Protein AF-A0A0K0XV40-F1 (afdb_monomer_lite)

Organism: NCBI:txid1579979

pLDDT: mean 91.16, std 14.05, range [52.53, 98.69]

Foldseek 3Di:
DALAPVQRHDLCNLLVVLLVPDDPVRVCVVRVGCVPPNPSPVVSNVSSVVSNVVSVPDPPDPPPDDD

InterPro domains:
  IPR007419 BFD-like [2Fe-2S]-binding domain [PF04324] (2-49)
  IPR041854 BFD-like [2Fe-2S]-binding domain superfamily [G3DSA:1.10.10.1100] (1-54)

Radius of gyration: 15.04 Å; chains: 1; bounding box: 44×20×38 Å

Secondary structure (DSSP, 8-state):
-EEETTTTEEHHHHHHHHHTT--HHHHHHHH-TTSSS-TTHHHHHHHHHHHHHHHTT----------

Sequence (67 aa):
MYVCVCNAIKVDTLSTLASEGLSFEEIRALTNCSNCCGSCEEFAQSVVERAHQQAGSSPRLPVHVLR

Structure (mmCIF, N/CA/C/O backbone):
data_AF-A0A0K0XV40-F1
#
_entry.id   AF-A0A0K0XV40-F1
#
loop_
_atom_site.group_PDB
_atom_site.id
_atom_site.type_symbol
_atom_site.label_atom_id
_atom_site.label_alt_id
_atom_site.label_comp_id
_atom_site.label_asym_id
_atom_site.label_entity_id
_atom_site.label_seq_id
_atom_site.pdbx_PDB_ins_code
_atom_site.Cartn_x
_atom_site.Cartn_y
_atom_site.Cartn_z
_atom_site.occupancy
_atom_site.B_iso_or_equiv
_atom_site.auth_seq_id
_atom_site.auth_comp_id
_atom_site.auth_asym_id
_atom_site.auth_atom_id
_atom_site.pdbx_PDB_model_num
ATOM 1 N N . MET A 1 1 ? -7.889 -3.614 -8.211 1.00 90.62 1 MET A N 1
ATOM 2 C CA . MET A 1 1 ? -7.014 -2.842 -9.135 1.00 90.62 1 MET A CA 1
ATOM 3 C C . MET A 1 1 ? -5.622 -2.699 -8.518 1.00 90.62 1 MET A C 1
ATOM 5 O O . MET A 1 1 ? -5.535 -2.779 -7.297 1.00 90.62 1 MET A O 1
ATOM 9 N N 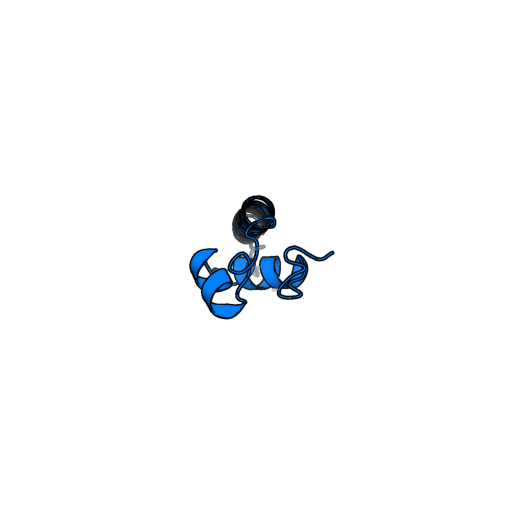. TYR A 1 2 ? -4.558 -2.522 -9.312 1.00 97.62 2 TYR A N 1
ATOM 10 C CA . TYR A 1 2 ? -3.223 -2.185 -8.789 1.00 97.62 2 TYR A CA 1
ATOM 11 C C . TYR A 1 2 ? -3.113 -0.688 -8.476 1.00 97.62 2 TYR A C 1
ATOM 13 O O . TYR A 1 2 ? -3.529 0.138 -9.280 1.00 97.62 2 TYR A O 1
ATOM 21 N N . VAL A 1 3 ? -2.540 -0.368 -7.318 1.00 98.25 3 VAL A N 1
ATOM 22 C CA . VAL A 1 3 ? -2.075 0.975 -6.946 1.00 98.25 3 VAL A CA 1
ATOM 23 C C . VAL A 1 3 ? -0.639 1.152 -7.430 1.00 98.25 3 VAL A C 1
ATOM 25 O O . VAL A 1 3 ? -0.348 2.084 -8.167 1.00 98.25 3 VAL A O 1
ATOM 28 N N . CYS A 1 4 ? 0.254 0.225 -7.067 1.00 98.62 4 CYS A N 1
ATOM 29 C CA . CYS A 1 4 ? 1.663 0.251 -7.452 1.00 98.62 4 CYS A CA 1
ATOM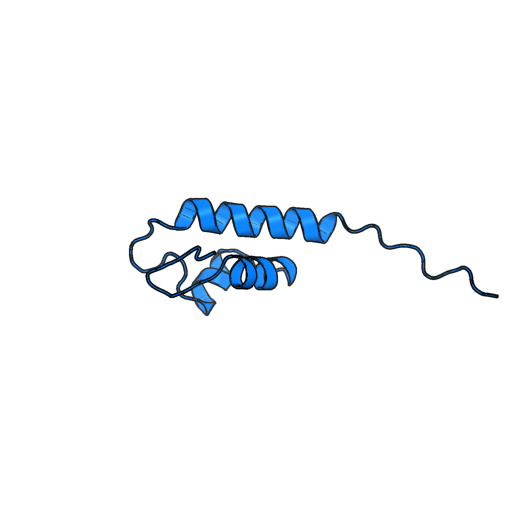 30 C C . CYS A 1 4 ? 1.973 -0.949 -8.343 1.00 98.62 4 CYS A C 1
ATOM 32 O O . CYS A 1 4 ? 1.981 -2.085 -7.871 1.00 98.62 4 CYS A O 1
ATOM 34 N N . VAL A 1 5 ? 2.249 -0.704 -9.624 1.00 98.19 5 VAL A N 1
ATOM 35 C CA . VAL A 1 5 ? 2.615 -1.775 -10.565 1.00 98.19 5 VAL A CA 1
ATOM 36 C C . VAL A 1 5 ? 4.024 -2.298 -10.277 1.00 98.19 5 VAL A C 1
ATOM 38 O O . VAL A 1 5 ? 4.216 -3.508 -10.264 1.00 98.19 5 VAL A O 1
ATOM 41 N N . CYS A 1 6 ? 4.980 -1.416 -9.957 1.00 98.56 6 CYS A N 1
ATOM 42 C CA . CYS A 1 6 ? 6.373 -1.787 -9.674 1.00 98.56 6 CYS A CA 1
ATOM 43 C C . CYS A 1 6 ? 6.508 -2.833 -8.561 1.00 98.56 6 CYS A C 1
ATOM 45 O O . CYS A 1 6 ? 7.323 -3.739 -8.675 1.00 98.56 6 CYS A O 1
ATOM 47 N N . ASN A 1 7 ? 5.696 -2.708 -7.507 1.00 98.31 7 ASN A N 1
ATOM 48 C CA . ASN A 1 7 ? 5.732 -3.590 -6.337 1.00 98.31 7 ASN A CA 1
ATOM 49 C C . ASN A 1 7 ? 4.489 -4.487 -6.231 1.00 98.31 7 ASN A C 1
ATOM 51 O O . ASN A 1 7 ? 4.249 -5.087 -5.191 1.00 98.31 7 ASN A O 1
ATOM 55 N N . ALA A 1 8 ? 3.678 -4.564 -7.292 1.00 98.12 8 ALA A N 1
ATOM 56 C CA . ALA A 1 8 ? 2.463 -5.377 -7.354 1.00 98.12 8 ALA A CA 1
ATOM 57 C C . ALA A 1 8 ? 1.486 -5.170 -6.170 1.00 98.12 8 ALA A C 1
ATOM 59 O O . ALA A 1 8 ? 0.877 -6.120 -5.673 1.00 98.12 8 ALA A O 1
ATOM 60 N N . ILE A 1 9 ? 1.275 -3.919 -5.753 1.00 98.56 9 ILE A N 1
ATOM 61 C CA . ILE A 1 9 ? 0.377 -3.578 -4.639 1.00 98.56 9 ILE A CA 1
ATOM 62 C C . ILE A 1 9 ? -1.027 -3.287 -5.155 1.00 98.56 9 ILE A C 1
ATOM 64 O O . ILE A 1 9 ? -1.215 -2.419 -6.011 1.00 98.56 9 ILE A O 1
ATOM 68 N N . LYS A 1 10 ? -2.024 -4.001 -4.628 1.00 98.62 10 LYS A N 1
ATOM 69 C CA . LYS A 1 10 ? -3.445 -3.801 -4.946 1.00 98.62 10 LYS A CA 1
ATOM 70 C C . LYS A 1 10 ? -4.082 -2.768 -4.015 1.00 98.62 10 LYS A C 1
ATOM 72 O O . LYS A 1 10 ? -3.633 -2.599 -2.886 1.00 98.62 10 LYS A O 1
ATOM 77 N N . VAL A 1 11 ? -5.160 -2.132 -4.483 1.00 98.44 11 VAL A N 1
ATOM 78 C CA . VAL A 1 11 ? -5.984 -1.206 -3.678 1.00 98.44 11 VAL A CA 1
ATOM 79 C C . VAL A 1 11 ? -6.389 -1.867 -2.362 1.00 98.44 11 VAL A C 1
ATOM 81 O O . VAL A 1 11 ? -6.124 -1.309 -1.308 1.00 98.44 11 VAL A O 1
ATOM 84 N N . ASP A 1 12 ? -6.913 -3.094 -2.421 1.00 98.06 12 ASP A N 1
ATOM 85 C CA . ASP A 1 12 ? -7.415 -3.810 -1.243 1.00 98.06 12 ASP A CA 1
ATOM 86 C C . ASP A 1 12 ? -6.324 -4.052 -0.190 1.00 98.06 12 ASP A C 1
ATOM 88 O O . ASP A 1 12 ? -6.586 -3.934 1.002 1.00 98.06 12 ASP A O 1
ATOM 92 N N . THR A 1 13 ? -5.085 -4.334 -0.615 1.00 98.44 13 THR A N 1
ATOM 93 C CA . THR A 1 13 ? -3.937 -4.480 0.293 1.00 98.44 13 THR A CA 1
ATOM 94 C C . THR A 1 13 ? -3.657 -3.172 1.028 1.00 98.44 13 THR A C 1
ATOM 96 O O . THR A 1 13 ? -3.510 -3.173 2.247 1.00 98.44 13 THR A O 1
ATOM 99 N N . LEU A 1 14 ? -3.620 -2.055 0.296 1.00 97.81 14 LEU A N 1
ATOM 100 C CA . LEU A 1 14 ? -3.347 -0.736 0.863 1.00 97.81 14 LEU A CA 1
ATOM 101 C C . LEU A 1 14 ? -4.472 -0.288 1.809 1.00 97.81 14 LEU A C 1
ATOM 103 O O . LEU A 1 14 ? -4.205 0.183 2.910 1.00 97.81 14 LEU A O 1
ATOM 107 N N . SER A 1 15 ? -5.728 -0.480 1.393 1.00 98.06 15 SER A N 1
ATOM 108 C CA . SER A 1 15 ? -6.908 -0.156 2.194 1.00 98.06 15 SER A CA 1
ATOM 109 C C . SER A 1 15 ? -6.994 -1.000 3.461 1.00 98.06 15 SER A C 1
ATOM 111 O O . SER A 1 15 ? -7.319 -0.453 4.504 1.00 98.06 15 SER A O 1
ATOM 113 N N . THR A 1 16 ? -6.668 -2.296 3.398 1.00 98.12 16 THR A N 1
ATOM 114 C CA . THR A 1 16 ? -6.690 -3.183 4.576 1.00 98.12 16 THR A CA 1
ATOM 115 C C . THR A 1 16 ? -5.697 -2.707 5.632 1.00 98.12 16 THR A C 1
ATOM 117 O O . THR A 1 16 ? -6.098 -2.444 6.760 1.00 98.12 16 THR A O 1
ATOM 120 N N . LEU A 1 17 ? -4.432 -2.497 5.249 1.00 98.38 17 LEU A N 1
ATOM 121 C CA . LEU A 1 17 ? -3.397 -2.009 6.170 1.00 98.38 17 LEU A CA 1
ATOM 122 C C . LEU A 1 17 ? -3.752 -0.631 6.751 1.00 98.38 17 LEU A C 1
ATOM 124 O O . LEU A 1 17 ? -3.571 -0.382 7.939 1.00 98.38 17 LEU A O 1
ATOM 128 N N . ALA A 1 18 ? -4.307 0.265 5.932 1.00 98.31 18 ALA A N 1
ATOM 129 C CA . ALA A 1 18 ? -4.757 1.569 6.404 1.00 98.31 18 ALA A CA 1
ATOM 130 C C . ALA A 1 18 ? -5.934 1.454 7.388 1.00 98.31 18 ALA A C 1
ATOM 132 O O . ALA A 1 18 ? -5.932 2.113 8.423 1.00 98.31 18 ALA A O 1
ATOM 133 N N . SER A 1 19 ? -6.923 0.596 7.120 1.00 96.81 19 SER A N 1
ATOM 134 C CA . SER A 1 19 ? -8.043 0.343 8.038 1.00 96.81 19 SER A CA 1
ATOM 135 C C . SER A 1 19 ? -7.616 -0.317 9.355 1.00 96.81 19 SER A C 1
ATOM 137 O O . SER A 1 19 ? -8.310 -0.152 10.356 1.00 96.81 19 SER A O 1
ATOM 139 N N . GLU A 1 20 ? -6.472 -1.004 9.384 1.00 96.69 20 GLU A N 1
ATOM 140 C CA . GLU A 1 20 ? -5.819 -1.489 10.611 1.00 96.69 20 GLU A CA 1
ATOM 141 C C . GLU A 1 20 ? -5.125 -0.370 11.411 1.00 96.69 20 GLU A C 1
ATOM 143 O O . GLU A 1 20 ? -4.663 -0.598 12.528 1.00 96.69 20 GLU A O 1
ATOM 148 N N . GLY A 1 21 ? -5.097 0.855 10.879 1.00 96.50 21 GLY A N 1
ATOM 149 C CA . GLY A 1 21 ? -4.579 2.048 11.546 1.00 96.50 21 GLY A CA 1
ATOM 150 C C . GLY A 1 21 ? -3.165 2.444 11.130 1.00 96.50 21 GLY A C 1
ATOM 151 O O . GLY A 1 21 ? -2.647 3.420 11.668 1.00 96.50 21 GLY A O 1
ATOM 152 N N . LEU A 1 22 ? -2.547 1.743 10.174 1.00 98.50 22 LEU A N 1
ATOM 153 C CA . LEU A 1 22 ? -1.204 2.089 9.712 1.00 98.50 22 LEU A CA 1
ATOM 154 C C . LEU A 1 22 ? -1.221 3.393 8.908 1.00 98.50 22 LEU A C 1
ATOM 156 O O . LEU A 1 22 ? -2.114 3.648 8.091 1.00 98.50 22 LEU A O 1
ATOM 160 N N . SER A 1 23 ? -0.189 4.201 9.117 1.00 98.38 23 SER A N 1
ATOM 161 C CA . SER A 1 23 ? 0.121 5.383 8.322 1.00 98.38 23 SER A CA 1
ATOM 162 C C . SER A 1 23 ? 0.652 5.006 6.936 1.00 98.38 23 SER A C 1
ATOM 164 O O . SER A 1 23 ? 1.133 3.896 6.693 1.00 98.38 23 SER A O 1
ATOM 166 N N . PHE A 1 24 ? 0.618 5.958 6.000 1.00 98.38 24 PHE A N 1
ATOM 167 C CA . PHE A 1 24 ? 1.180 5.733 4.667 1.00 98.38 24 PHE A CA 1
ATOM 168 C C . PHE A 1 24 ? 2.689 5.436 4.702 1.00 98.38 24 PHE A C 1
ATOM 170 O O . PHE A 1 24 ? 3.168 4.640 3.896 1.00 98.38 24 PHE A O 1
ATOM 177 N N . GLU A 1 25 ? 3.433 6.026 5.641 1.00 98.56 25 GLU A N 1
ATOM 178 C CA . GLU A 1 25 ? 4.869 5.774 5.806 1.00 98.56 25 GLU A CA 1
ATOM 179 C C . GLU A 1 25 ? 5.145 4.337 6.273 1.00 98.56 25 GLU A C 1
ATOM 181 O O . GLU A 1 25 ? 5.994 3.657 5.697 1.00 98.56 25 GLU A O 1
ATOM 186 N N . GLU A 1 26 ? 4.365 3.828 7.230 1.00 98.69 26 GLU A N 1
ATOM 187 C CA . GLU A 1 26 ? 4.448 2.431 7.676 1.00 98.69 26 GLU A CA 1
ATOM 188 C C . GLU A 1 26 ? 4.082 1.462 6.544 1.00 98.69 26 GLU A C 1
ATOM 190 O O . GLU A 1 26 ? 4.796 0.490 6.292 1.00 98.69 26 GLU A O 1
ATOM 195 N N . ILE A 1 27 ? 3.019 1.753 5.787 1.00 98.56 27 ILE A N 1
ATOM 196 C CA . ILE A 1 27 ? 2.622 0.944 4.625 1.00 98.56 27 ILE A CA 1
ATOM 197 C C . ILE A 1 27 ? 3.719 0.952 3.553 1.00 98.56 27 ILE A C 1
ATOM 199 O O . ILE A 1 27 ? 4.033 -0.098 2.987 1.00 98.56 27 ILE A O 1
ATOM 203 N N . ARG A 1 28 ? 4.332 2.109 3.273 1.00 98.50 28 ARG A N 1
ATOM 204 C CA . ARG A 1 28 ? 5.467 2.236 2.347 1.00 98.50 28 ARG A CA 1
ATOM 205 C C . ARG A 1 28 ? 6.646 1.382 2.811 1.00 98.50 28 ARG A C 1
ATOM 207 O O . ARG A 1 28 ? 7.193 0.648 1.991 1.00 98.50 28 ARG A O 1
ATOM 214 N N . ALA A 1 29 ? 6.997 1.429 4.095 1.00 98.44 29 ALA A N 1
ATOM 215 C CA . ALA A 1 29 ? 8.086 0.634 4.657 1.00 98.44 29 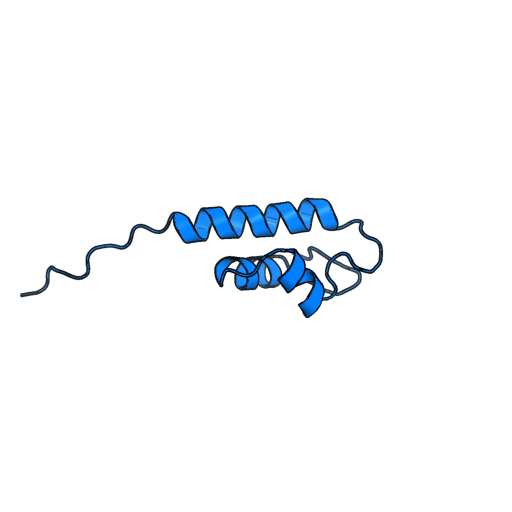ALA A CA 1
ATOM 216 C C . ALA A 1 29 ? 7.830 -0.882 4.549 1.00 98.44 29 ALA A C 1
ATOM 218 O O . ALA A 1 29 ? 8.748 -1.639 4.244 1.00 98.44 29 ALA A O 1
ATOM 219 N N . LEU A 1 30 ? 6.583 -1.326 4.738 1.00 98.31 30 LEU A N 1
ATOM 220 C CA . LEU A 1 30 ? 6.208 -2.744 4.666 1.00 98.31 30 LEU A CA 1
ATOM 221 C C . LEU A 1 30 ? 6.108 -3.286 3.234 1.00 98.31 30 LEU A C 1
ATOM 223 O O . LEU A 1 30 ? 6.393 -4.456 2.989 1.00 98.31 30 LEU A O 1
ATOM 227 N N . THR A 1 31 ? 5.658 -2.458 2.290 1.00 98.19 31 THR A N 1
ATOM 228 C CA . THR A 1 31 ? 5.244 -2.916 0.949 1.00 98.19 31 THR A CA 1
ATOM 229 C C . THR A 1 31 ? 6.136 -2.419 -0.186 1.00 98.19 31 THR A C 1
ATOM 231 O O . THR A 1 31 ? 5.932 -2.801 -1.338 1.00 98.19 31 THR A O 1
ATOM 234 N N . ASN A 1 32 ? 7.086 -1.524 0.102 1.00 98.38 32 ASN A N 1
ATOM 235 C CA . ASN A 1 32 ? 7.819 -0.722 -0.883 1.00 98.38 32 ASN A CA 1
ATOM 236 C C . ASN A 1 32 ? 6.921 0.118 -1.817 1.00 98.38 32 ASN A C 1
ATOM 238 O O . ASN A 1 32 ? 7.396 0.631 -2.835 1.00 98.38 32 ASN A O 1
ATOM 242 N N . CYS A 1 33 ? 5.629 0.299 -1.504 1.00 98.44 33 CYS A N 1
ATOM 243 C CA . CYS A 1 33 ? 4.734 1.131 -2.308 1.00 98.44 33 CYS A CA 1
ATOM 244 C C . CYS A 1 33 ? 5.314 2.546 -2.480 1.00 98.44 33 CYS A C 1
ATOM 246 O O . CYS A 1 33 ? 5.747 3.171 -1.517 1.00 98.44 33 CYS A O 1
ATOM 248 N N . SER A 1 34 ? 5.322 3.048 -3.718 1.00 98.12 34 SER A N 1
ATOM 249 C CA . SER A 1 34 ? 5.907 4.346 -4.102 1.00 98.12 34 SER A CA 1
ATOM 250 C C . SER A 1 34 ? 7.434 4.476 -3.982 1.00 98.12 34 SER A C 1
ATOM 252 O O . SER A 1 34 ? 7.955 5.545 -4.263 1.00 98.12 34 SER A O 1
ATOM 254 N N . ASN A 1 35 ? 8.177 3.403 -3.679 1.00 97.88 35 ASN A N 1
ATOM 255 C CA . ASN A 1 35 ? 9.641 3.451 -3.521 1.00 97.88 35 ASN A CA 1
ATOM 256 C C . ASN A 1 35 ? 10.442 3.042 -4.784 1.00 97.88 35 ASN A C 1
ATOM 258 O O . ASN A 1 35 ? 11.628 2.744 -4.699 1.00 97.88 35 ASN A O 1
ATOM 262 N N . CYS A 1 36 ? 9.795 2.966 -5.957 1.00 98.25 36 CYS A N 1
ATOM 263 C CA . CYS A 1 36 ? 10.438 2.613 -7.235 1.00 98.25 36 CYS A CA 1
ATOM 264 C C . CYS A 1 36 ? 10.369 3.767 -8.250 1.00 98.25 36 CYS A C 1
ATOM 266 O O . CYS A 1 36 ? 11.338 4.499 -8.403 1.00 98.25 36 CYS A O 1
ATOM 268 N N . CYS A 1 37 ? 9.232 3.959 -8.929 1.00 98.12 37 CYS A N 1
ATOM 269 C CA . CYS A 1 37 ? 9.057 5.051 -9.897 1.00 98.12 37 CYS A CA 1
ATOM 270 C C . CYS A 1 37 ? 8.319 6.279 -9.338 1.00 98.12 37 CYS A C 1
ATOM 272 O O . CYS A 1 37 ? 8.251 7.304 -10.007 1.00 98.12 37 CYS A O 1
ATOM 274 N N . GLY A 1 38 ? 7.698 6.162 -8.159 1.00 97.88 38 GLY A N 1
ATOM 275 C CA . GLY A 1 38 ? 6.914 7.228 -7.521 1.00 97.88 38 GLY A CA 1
ATOM 276 C C . GLY A 1 38 ? 5.545 7.532 -8.152 1.00 97.88 38 GLY A C 1
ATOM 277 O O . GLY A 1 38 ? 4.710 8.146 -7.501 1.00 97.88 38 GLY A O 1
ATOM 278 N N . SER A 1 39 ? 5.238 7.057 -9.367 1.00 98.38 39 SER A N 1
ATOM 279 C CA . SER A 1 39 ? 4.014 7.448 -10.100 1.00 98.38 39 SER A CA 1
ATOM 280 C C . SER A 1 39 ? 2.691 7.080 -9.416 1.00 98.38 39 SER A C 1
ATOM 282 O O . SER A 1 39 ? 1.648 7.611 -9.779 1.00 98.38 39 SER A O 1
ATOM 284 N N . CYS A 1 40 ? 2.706 6.156 -8.454 1.00 98.50 40 CYS A N 1
ATOM 285 C CA . CYS A 1 40 ? 1.518 5.760 -7.701 1.00 98.50 40 CYS A CA 1
ATOM 286 C C . CYS A 1 40 ? 1.268 6.590 -6.435 1.00 98.50 40 CYS A C 1
ATOM 288 O O . CYS A 1 40 ? 0.272 6.339 -5.766 1.00 98.50 40 CYS A O 1
ATOM 290 N N . GLU A 1 41 ? 2.157 7.514 -6.062 1.00 98.62 41 GLU A N 1
ATOM 291 C CA . GLU A 1 41 ? 2.185 8.111 -4.723 1.00 98.62 41 GLU A CA 1
ATOM 292 C C . GLU A 1 41 ? 0.916 8.860 -4.333 1.00 98.62 41 GLU A C 1
ATOM 294 O O . GLU A 1 41 ? 0.303 8.505 -3.328 1.00 98.62 41 GLU A O 1
ATOM 299 N N . GLU A 1 42 ? 0.488 9.826 -5.142 1.00 98.56 42 GLU A N 1
ATOM 300 C CA . GLU A 1 42 ? -0.717 10.616 -4.862 1.00 98.56 42 GLU A CA 1
ATOM 301 C C . GLU A 1 42 ? -1.957 9.718 -4.758 1.00 98.56 42 GLU A C 1
ATOM 303 O O . GLU A 1 42 ? -2.758 9.828 -3.828 1.00 98.56 42 GLU A O 1
ATOM 308 N N . PHE A 1 43 ? -2.088 8.754 -5.676 1.00 98.50 43 PHE A N 1
ATOM 309 C CA . PHE A 1 43 ? -3.196 7.807 -5.640 1.00 98.50 43 PHE A CA 1
ATOM 310 C C . PHE A 1 43 ? -3.132 6.904 -4.400 1.00 98.50 43 PHE A C 1
ATOM 312 O O . PHE A 1 43 ? -4.149 6.711 -3.734 1.00 98.50 43 PHE A O 1
ATOM 319 N N . ALA A 1 44 ? -1.953 6.393 -4.040 1.00 98.62 44 ALA A N 1
ATOM 320 C CA . ALA A 1 44 ? -1.763 5.570 -2.851 1.00 98.62 44 ALA A CA 1
ATOM 321 C C . ALA A 1 44 ? -2.125 6.335 -1.566 1.00 98.62 44 ALA A C 1
ATOM 323 O O . ALA A 1 44 ? -2.850 5.799 -0.729 1.00 98.62 44 ALA A O 1
ATOM 324 N N . GLN A 1 45 ? -1.706 7.598 -1.442 1.00 98.56 45 GLN A N 1
ATOM 325 C CA . GLN A 1 45 ? -2.077 8.464 -0.318 1.00 98.56 45 GLN A CA 1
ATOM 326 C C . GLN A 1 45 ? -3.596 8.648 -0.226 1.00 98.56 45 GLN A C 1
ATOM 328 O O . GLN A 1 45 ? -4.163 8.457 0.849 1.00 98.56 45 GLN A O 1
ATOM 333 N N . SER A 1 46 ? -4.270 8.906 -1.354 1.00 98.56 46 SER A N 1
ATOM 334 C CA . SER A 1 46 ? -5.734 9.054 -1.380 1.00 98.56 46 SER A CA 1
ATOM 335 C C . SER A 1 46 ? -6.477 7.788 -0.926 1.00 98.56 46 SER A C 1
ATOM 337 O O . SER A 1 46 ? -7.520 7.865 -0.275 1.00 98.56 46 SER A O 1
ATOM 339 N N . VAL A 1 47 ? -5.933 6.602 -1.231 1.00 98.38 47 VAL A N 1
ATOM 340 C CA . VAL A 1 47 ? -6.506 5.318 -0.805 1.00 98.38 47 VAL A CA 1
ATOM 341 C C . VAL A 1 47 ? -6.366 5.133 0.708 1.00 98.38 47 VAL A C 1
ATOM 343 O O . VAL A 1 47 ? -7.328 4.703 1.346 1.00 98.38 47 VAL A O 1
ATOM 346 N N . VAL A 1 48 ? -5.206 5.472 1.282 1.00 98.44 48 VAL A N 1
ATOM 347 C CA . VAL A 1 48 ? -4.976 5.408 2.737 1.00 98.44 48 VAL A CA 1
ATOM 348 C C . VAL A 1 48 ? -5.888 6.385 3.473 1.00 98.44 48 VAL A C 1
ATOM 350 O O . VAL A 1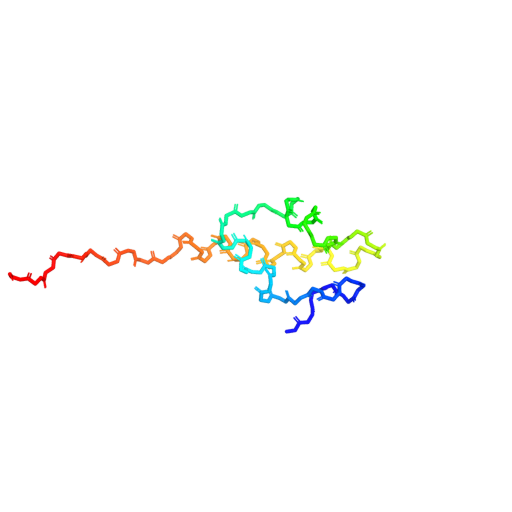 48 ? -6.587 5.986 4.401 1.00 98.44 48 VAL A O 1
ATOM 353 N N . GLU A 1 49 ? -5.952 7.637 3.018 1.00 97.88 49 GLU A N 1
ATOM 354 C CA . GLU A 1 49 ? -6.792 8.664 3.635 1.00 97.88 49 GLU A CA 1
ATOM 355 C C . GLU A 1 49 ? -8.272 8.256 3.633 1.00 97.88 49 GLU A C 1
ATOM 357 O O . GLU A 1 49 ? -8.950 8.314 4.662 1.00 97.88 49 GLU A O 1
ATOM 362 N N . ARG A 1 50 ? -8.772 7.755 2.497 1.00 97.50 50 ARG A N 1
ATOM 363 C CA . ARG A 1 50 ? -10.150 7.264 2.396 1.00 97.50 50 ARG A CA 1
ATOM 364 C C . ARG A 1 50 ? -10.413 6.097 3.348 1.00 97.50 50 ARG A C 1
ATOM 366 O O . ARG A 1 50 ? -11.480 6.048 3.961 1.00 97.50 50 ARG A O 1
ATOM 373 N N . ALA A 1 51 ? -9.467 5.171 3.484 1.00 97.00 51 ALA A N 1
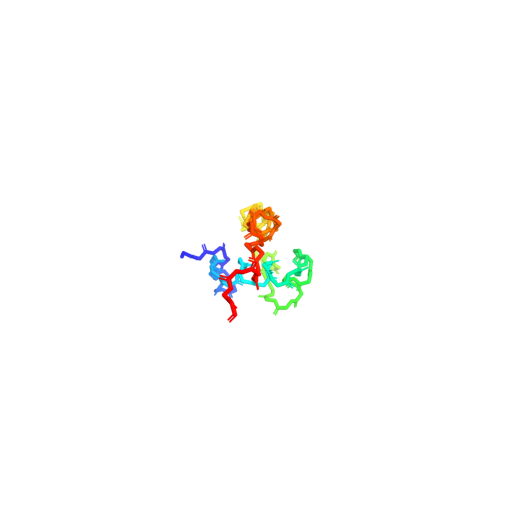ATOM 374 C CA . ALA A 1 51 ? -9.599 4.037 4.394 1.00 97.00 51 ALA A CA 1
ATOM 375 C C . ALA A 1 51 ? -9.645 4.481 5.869 1.00 97.00 51 ALA A C 1
ATOM 377 O O . ALA A 1 51 ? -10.460 3.960 6.633 1.00 97.00 51 ALA A O 1
ATOM 378 N N . HI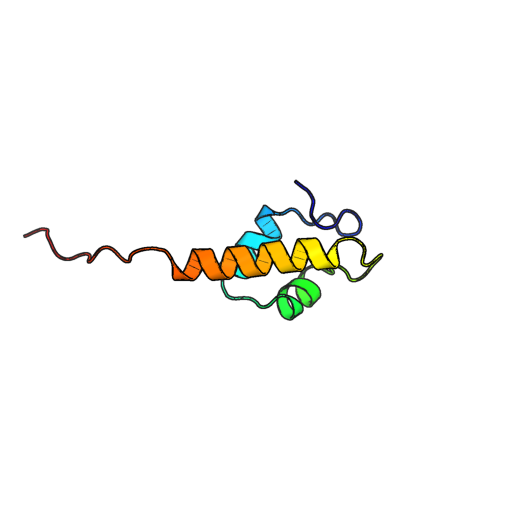S A 1 52 ? -8.851 5.486 6.260 1.00 96.00 52 HIS A N 1
ATOM 379 C CA . HIS A 1 52 ? -8.901 6.083 7.603 1.00 96.00 52 HIS A CA 1
ATOM 380 C C . HIS A 1 52 ? -10.239 6.775 7.883 1.00 96.00 52 HIS A C 1
ATOM 382 O O . HIS A 1 52 ? -10.835 6.561 8.941 1.00 96.00 52 HIS A O 1
ATOM 388 N N . GLN A 1 53 ? -10.761 7.543 6.923 1.00 94.69 53 GLN A N 1
ATOM 389 C CA . GLN A 1 53 ? -12.077 8.184 7.041 1.00 94.69 53 GLN A CA 1
ATOM 390 C C . GLN A 1 53 ? -13.204 7.150 7.200 1.00 94.69 53 GLN A C 1
ATOM 392 O O . GLN A 1 53 ? -14.127 7.339 7.993 1.00 94.69 53 GLN A O 1
ATOM 397 N N . GLN A 1 54 ? -13.118 6.030 6.477 1.00 91.19 54 GLN A N 1
ATOM 398 C CA . GLN A 1 54 ? -14.109 4.958 6.545 1.00 91.19 54 GLN A CA 1
ATOM 399 C C . GLN A 1 54 ? -14.054 4.193 7.873 1.00 91.19 54 GLN A C 1
ATOM 401 O O . GLN A 1 54 ? -15.108 3.936 8.458 1.00 91.19 54 GLN A O 1
ATOM 406 N N . ALA A 1 55 ? -12.859 3.898 8.395 1.00 83.69 55 ALA A N 1
ATOM 407 C CA . ALA A 1 55 ? -12.684 3.213 9.678 1.00 83.69 55 ALA A CA 1
ATOM 408 C C . ALA A 1 55 ? -13.289 3.997 10.861 1.00 83.69 55 ALA A C 1
ATOM 410 O O . ALA A 1 55 ? -13.867 3.400 11.770 1.00 83.69 55 ALA A O 1
ATOM 411 N N . GLY A 1 56 ? -13.233 5.333 10.824 1.00 72.25 56 GLY A N 1
ATOM 412 C CA . GLY A 1 56 ? -13.870 6.199 11.825 1.00 72.25 56 GLY A CA 1
ATOM 413 C C . GLY A 1 56 ? -15.392 6.341 11.686 1.00 72.25 56 GLY A C 1
ATOM 414 O O . GLY A 1 56 ? -16.047 6.817 12.610 1.00 72.25 56 GLY A O 1
ATOM 415 N N . SER A 1 57 ? -15.968 5.931 10.551 1.00 64.00 57 SER A N 1
ATOM 416 C CA . SER A 1 57 ? -17.374 6.190 10.201 1.00 64.00 57 SER A CA 1
ATOM 417 C C . SER A 1 57 ? -18.344 5.046 10.509 1.00 64.00 57 SER A C 1
ATOM 419 O O . SER A 1 57 ? -19.550 5.214 10.339 1.00 64.00 57 SER A O 1
ATOM 421 N N . SER A 1 58 ? -17.860 3.886 10.969 1.00 57.28 58 SER A N 1
ATOM 422 C CA . SER A 1 58 ? -18.745 2.758 11.263 1.00 57.28 58 SER A CA 1
ATOM 423 C C . SER A 1 58 ? -19.551 3.040 12.540 1.00 57.28 58 SER A C 1
ATOM 425 O O . SER A 1 58 ? -18.954 3.126 13.620 1.00 57.28 58 SER A O 1
ATOM 427 N N . PRO A 1 59 ? -20.894 3.155 12.481 1.00 55.41 59 PRO A N 1
ATOM 428 C CA . PRO A 1 59 ? -21.693 3.287 13.687 1.00 55.41 59 PRO A CA 1
ATOM 429 C C . PRO A 1 59 ? -21.517 2.010 14.508 1.00 55.41 59 PRO A C 1
ATOM 431 O O . PRO A 1 59 ? -21.907 0.920 14.087 1.00 55.41 59 PRO A O 1
ATOM 434 N N . ARG A 1 60 ? -20.908 2.128 15.692 1.00 60.47 60 ARG A N 1
ATOM 435 C CA . ARG A 1 60 ? -20.950 1.060 16.692 1.00 60.47 60 ARG A CA 1
ATOM 436 C C . ARG A 1 60 ? -22.399 0.953 17.155 1.00 60.47 60 ARG A C 1
ATOM 438 O O . ARG A 1 60 ? -22.838 1.732 17.997 1.00 60.47 60 ARG A O 1
ATOM 445 N N . LEU A 1 61 ? -23.156 0.030 16.566 1.00 61.81 61 LEU A N 1
ATOM 446 C CA . LEU A 1 61 ? -24.476 -0.322 17.076 1.00 61.81 61 LEU A CA 1
ATOM 447 C C . LEU A 1 61 ? -24.303 -0.801 18.528 1.00 61.81 61 LEU A C 1
ATOM 449 O O . LEU A 1 61 ? -23.482 -1.692 18.769 1.00 61.81 61 LEU A O 1
ATOM 453 N N . PRO A 1 62 ? -25.014 -0.221 19.510 1.00 63.34 62 PRO A N 1
ATOM 454 C CA . PRO A 1 62 ? -24.927 -0.686 20.886 1.00 63.34 62 PRO A CA 1
ATOM 455 C C . PRO A 1 62 ? -25.450 -2.127 20.973 1.00 63.34 62 PRO A C 1
ATOM 457 O O . PRO A 1 62 ? -26.608 -2.398 20.662 1.00 63.34 62 PRO A O 1
ATOM 460 N N . VAL A 1 63 ? -24.599 -3.056 21.424 1.00 65.50 63 VAL A N 1
ATOM 461 C CA . VAL A 1 63 ? -24.901 -4.494 21.607 1.00 65.50 63 VAL A CA 1
ATOM 462 C C . VAL A 1 63 ? -25.738 -4.725 22.880 1.00 65.50 63 VAL A C 1
ATOM 464 O O . VAL A 1 63 ? -25.477 -5.618 23.679 1.00 65.50 63 VAL A O 1
ATOM 467 N N . HIS A 1 64 ? -26.747 -3.892 23.126 1.00 68.69 64 HIS A N 1
ATOM 468 C CA . HIS A 1 64 ? -27.576 -3.955 24.334 1.00 68.69 64 HIS A CA 1
ATOM 469 C C . HIS A 1 64 ? -29.064 -3.887 24.012 1.00 68.69 64 HIS A C 1
ATOM 471 O O . HIS A 1 64 ? -29.731 -2.969 24.463 1.00 68.69 64 HIS A O 1
ATOM 477 N N . VAL A 1 65 ? -29.605 -4.872 23.286 1.00 62.34 65 VAL A N 1
ATOM 478 C CA . VAL A 1 65 ? -31.019 -5.262 23.462 1.00 62.34 65 VAL A CA 1
ATOM 479 C C . VAL A 1 65 ? -31.249 -6.726 23.052 1.00 62.34 65 VAL A C 1
ATOM 481 O O . VAL A 1 65 ? -31.858 -6.986 22.023 1.00 62.34 65 VAL A O 1
ATOM 484 N N . LEU A 1 66 ? -30.825 -7.703 23.854 1.00 58.44 66 LEU A N 1
ATOM 485 C CA . LEU A 1 66 ? -31.547 -8.980 23.944 1.00 58.44 66 LEU A CA 1
ATOM 486 C C . LEU A 1 66 ? -31.523 -9.440 25.408 1.00 58.44 66 LEU A C 1
ATOM 488 O O . LEU A 1 66 ? -30.465 -9.744 25.945 1.00 58.44 66 LEU A O 1
ATOM 492 N N . ARG A 1 67 ? -32.720 -9.339 25.995 1.00 52.53 67 ARG A N 1
ATOM 493 C CA . ARG A 1 67 ? -33.219 -9.783 27.307 1.00 52.53 67 ARG A CA 1
ATOM 494 C C . ARG A 1 67 ? -32.434 -10.873 28.027 1.00 52.53 67 ARG A C 1
ATOM 496 O O . ARG A 1 67 ? -32.146 -11.901 27.380 1.00 52.53 67 ARG A O 1
#